Protein AF-A0A8B9Q0S6-F1 (afdb_monomer_lite)

InterPro domains:
  IPR051697 Patched domain-containing protein [PTHR10796] (5-120)

pLDDT: mean 70.86, std 15.64, range [33.72, 94.31]

Foldseek 3Di:
DVVVVVVVVVVVVVVVVVVVCVVVVPCVVVVVVVVVVVVVVVCVPPDPPPPPCPVPDPPDDPVVVVVVVCCVVPVDPPPPDPDPVVVVDPDPDDDDDDDDPPNDDCPDPVNVVVVVVCVVDPPPDPDPPDDDD

Organism: Apteryx owenii (NCBI:txid8824)

Sequence (133 aa):
MLRQVLHRGLGTSFSRLGHFVASHPVFFASAPVLISILLGASFSRYQVEESVEHLLAPAHSLAKIERSLVNSLFPVNRSKHRLYSDLQTPGRYGRVIITSFRKANMLDQHHTDLILKVTANPVDGPGGQNTAK

Structure (mmCIF, N/CA/C/O backbone):
data_AF-A0A8B9Q0S6-F1
#
_entry.id   AF-A0A8B9Q0S6-F1
#
loop_
_atom_site.group_PDB
_atom_site.id
_atom_site.type_symbol
_atom_site.label_atom_id
_atom_site.label_alt_id
_atom_site.label_comp_id
_atom_site.label_asym_id
_atom_site.label_entity_id
_atom_site.label_seq_id
_atom_site.pdbx_PDB_ins_code
_atom_site.Cartn_x
_atom_site.Cartn_y
_atom_site.Cartn_z
_atom_site.occupancy
_atom_site.B_iso_or_equiv
_atom_site.auth_seq_id
_atom_site.auth_comp_id
_atom_site.auth_asym_id
_atom_site.auth_atom_id
_atom_site.pdbx_PDB_model_num
ATOM 1 N N . MET A 1 1 ? 3.992 28.119 -39.309 1.00 63.06 1 MET A N 1
ATOM 2 C CA . MET A 1 1 ? 5.459 27.919 -39.331 1.00 63.06 1 MET A CA 1
ATOM 3 C C . MET A 1 1 ? 5.966 27.054 -38.164 1.00 63.06 1 MET A C 1
ATOM 5 O O . MET A 1 1 ? 6.606 26.049 -38.433 1.00 63.06 1 MET A O 1
ATOM 9 N N . LEU A 1 2 ? 5.620 27.328 -36.893 1.00 75.38 2 LEU A N 1
ATOM 10 C CA . LEU A 1 2 ? 6.107 26.559 -35.721 1.00 75.38 2 LEU A CA 1
ATOM 11 C C . LEU A 1 2 ? 5.769 25.050 -35.742 1.00 75.38 2 LEU A C 1
ATOM 13 O O . LEU A 1 2 ? 6.625 24.213 -35.472 1.00 75.38 2 LEU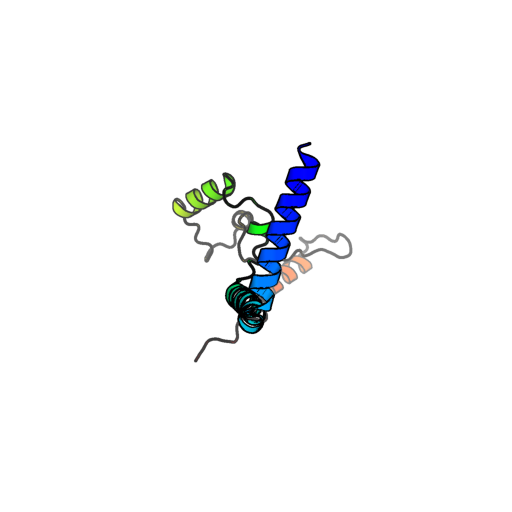 A O 1
ATOM 17 N N . ARG A 1 3 ? 4.538 24.684 -36.129 1.00 76.31 3 ARG A N 1
ATOM 18 C CA . ARG A 1 3 ? 4.093 23.277 -36.208 1.00 76.31 3 ARG A CA 1
ATOM 19 C C . ARG A 1 3 ? 4.911 22.430 -37.188 1.00 76.31 3 ARG A C 1
ATOM 21 O O . ARG A 1 3 ? 5.149 21.260 -36.915 1.00 76.31 3 ARG A O 1
ATOM 28 N N . GLN A 1 4 ? 5.342 23.008 -38.310 1.00 79.50 4 GLN A N 1
ATOM 29 C CA . GLN A 1 4 ? 6.148 22.299 -39.309 1.00 79.50 4 GLN A CA 1
ATOM 30 C C . GLN A 1 4 ? 7.566 22.046 -38.804 1.00 79.50 4 GLN A C 1
ATOM 32 O O . GLN A 1 4 ? 8.076 20.945 -38.984 1.00 79.50 4 GLN A O 1
ATOM 37 N N . VAL A 1 5 ? 8.176 23.023 -38.127 1.00 82.19 5 VAL A N 1
ATOM 38 C CA . VAL A 1 5 ? 9.505 22.860 -37.519 1.00 82.19 5 VAL A CA 1
ATOM 39 C C . VAL A 1 5 ? 9.454 21.814 -36.408 1.00 82.19 5 VAL A C 1
ATOM 41 O O . VAL A 1 5 ? 10.308 20.934 -36.366 1.00 82.19 5 VAL A O 1
ATOM 44 N N . LEU A 1 6 ? 8.406 21.837 -35.579 1.00 86.25 6 LEU A N 1
ATOM 45 C CA . LEU A 1 6 ? 8.202 20.846 -34.525 1.00 86.25 6 LEU A CA 1
ATOM 46 C C . LEU A 1 6 ? 8.008 19.432 -35.097 1.00 86.25 6 LEU A C 1
ATOM 48 O O . LEU A 1 6 ? 8.682 18.507 -34.660 1.00 86.25 6 LEU A O 1
ATOM 52 N N . HIS A 1 7 ? 7.161 19.260 -36.118 1.00 85.00 7 HIS A N 1
ATOM 53 C CA . HIS A 1 7 ? 6.972 17.957 -36.771 1.00 85.00 7 HIS A CA 1
ATOM 54 C C . HIS A 1 7 ? 8.254 17.430 -37.415 1.00 85.00 7 HIS A C 1
ATOM 56 O O . HIS A 1 7 ? 8.544 16.238 -37.333 1.00 85.00 7 HIS A O 1
ATOM 62 N N . ARG A 1 8 ? 9.031 18.306 -38.056 1.00 83.00 8 ARG A N 1
ATOM 63 C CA . ARG A 1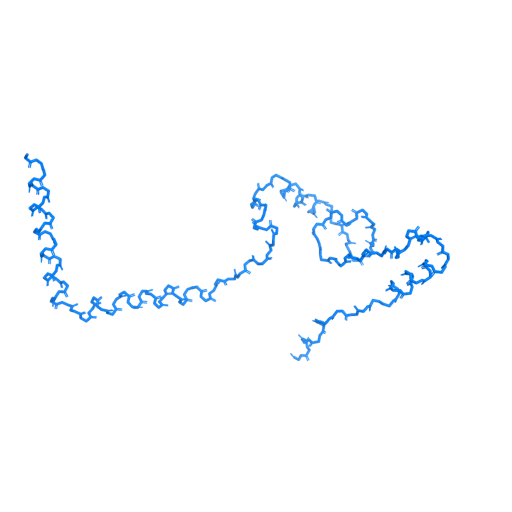 8 ? 10.272 17.914 -38.734 1.00 83.00 8 ARG A CA 1
ATOM 64 C C . ARG A 1 8 ? 11.393 17.623 -37.730 1.00 83.00 8 ARG A C 1
ATOM 66 O O . ARG A 1 8 ? 12.150 16.674 -37.922 1.00 83.00 8 ARG A O 1
ATOM 73 N N . GLY A 1 9 ? 11.443 18.365 -36.624 1.00 83.06 9 GLY A N 1
ATOM 74 C CA . GLY A 1 9 ? 12.332 18.117 -35.486 1.00 83.06 9 GLY A CA 1
ATOM 75 C C . GLY A 1 9 ? 12.011 16.816 -34.744 1.00 83.06 9 GLY A C 1
ATOM 76 O O . GLY A 1 9 ? 12.905 16.004 -34.518 1.00 83.06 9 GLY A O 1
ATOM 77 N N . LEU A 1 10 ? 10.736 16.561 -34.433 1.00 87.31 10 LEU A N 1
ATOM 78 C CA . LEU A 1 10 ? 10.280 15.300 -33.833 1.00 87.31 10 LEU A CA 1
ATOM 79 C C . LEU A 1 10 ? 10.524 14.118 -34.773 1.00 87.31 10 LEU A C 1
ATOM 81 O O . LEU A 1 10 ? 11.073 13.110 -34.346 1.00 87.31 10 LEU A O 1
ATOM 85 N N . GLY A 1 11 ? 10.193 14.250 -36.061 1.00 86.56 11 GLY A N 1
ATOM 86 C CA . GLY A 1 11 ? 10.405 13.186 -37.043 1.00 86.56 11 GLY A CA 1
ATOM 87 C C . GLY A 1 11 ? 11.880 12.810 -37.205 1.00 86.56 11 GLY A C 1
ATOM 88 O O . GLY A 1 11 ? 12.220 11.629 -37.205 1.00 86.56 11 GLY A O 1
ATOM 89 N N . THR A 1 12 ? 12.776 13.798 -37.274 1.00 85.56 12 THR A N 1
ATOM 90 C CA . THR A 1 12 ? 14.227 13.543 -37.350 1.00 85.56 12 THR A CA 1
ATOM 91 C C . THR A 1 12 ? 14.785 12.976 -36.047 1.00 85.56 12 THR A C 1
ATOM 93 O O . THR A 1 12 ? 15.620 12.072 -36.088 1.00 85.56 12 THR A O 1
ATOM 96 N N . SER A 1 13 ? 14.294 13.439 -34.896 1.00 83.06 13 SER A N 1
ATOM 97 C CA . SER A 1 13 ? 14.721 12.938 -33.585 1.00 83.06 13 SER A CA 1
ATOM 98 C C . SER A 1 13 ? 14.271 11.496 -33.357 1.00 83.06 13 SER A C 1
ATOM 100 O O . SER A 1 13 ? 15.091 10.657 -32.994 1.00 83.06 13 SER A O 1
ATOM 102 N N . PHE A 1 14 ? 13.010 11.171 -33.656 1.00 87.38 14 PHE A N 1
ATOM 103 C CA . PHE A 1 14 ? 12.501 9.801 -33.565 1.00 87.38 14 PHE A CA 1
ATOM 104 C C . PHE A 1 14 ? 13.153 8.865 -34.581 1.00 87.38 14 PHE A C 1
ATOM 106 O O . PHE A 1 14 ? 13.417 7.717 -34.244 1.00 87.38 14 PHE A O 1
ATOM 113 N N . SER A 1 15 ? 13.486 9.344 -35.784 1.00 86.31 15 SER A N 1
ATOM 114 C CA . SER A 1 15 ? 14.211 8.527 -36.769 1.00 86.31 15 SER A CA 1
ATOM 115 C C . SER A 1 15 ? 15.628 8.190 -36.294 1.00 86.31 15 SER A C 1
ATOM 117 O O . SER A 1 15 ? 16.064 7.047 -36.414 1.00 86.31 15 SER A O 1
ATOM 119 N N . ARG A 1 16 ? 16.340 9.156 -35.695 1.00 85.81 16 ARG A N 1
ATOM 120 C CA . ARG A 1 16 ? 17.666 8.919 -35.097 1.00 85.81 16 ARG A CA 1
ATOM 121 C C . ARG A 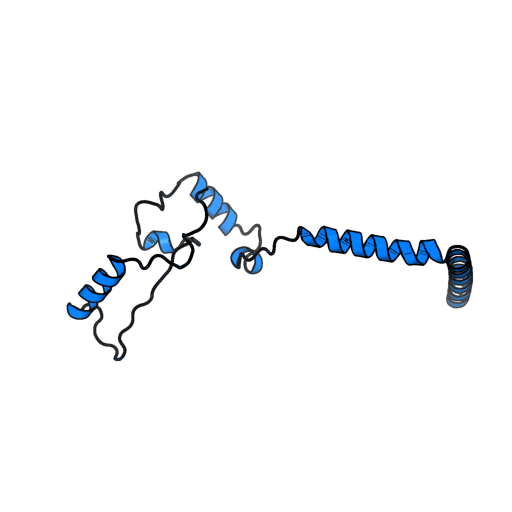1 16 ? 17.588 7.994 -33.885 1.00 85.81 16 ARG A C 1
ATOM 123 O O . ARG A 1 16 ? 18.409 7.091 -33.767 1.00 85.81 16 ARG A O 1
ATOM 130 N N . LEU A 1 17 ? 16.591 8.188 -33.023 1.00 85.38 17 LEU A N 1
ATOM 131 C CA . LEU A 1 17 ? 16.366 7.341 -31.854 1.00 85.38 17 LEU A CA 1
ATOM 132 C C . LEU A 1 17 ? 16.012 5.907 -32.270 1.00 85.38 17 LEU A C 1
ATOM 134 O O . LEU A 1 17 ? 16.593 4.964 -31.750 1.00 85.38 17 LEU A O 1
ATOM 138 N N . GLY A 1 18 ? 15.148 5.737 -33.272 1.00 85.19 18 GLY A N 1
ATOM 139 C CA . GLY A 1 18 ? 14.824 4.432 -33.848 1.00 85.19 18 GLY A CA 1
ATOM 140 C C . GLY A 1 18 ? 16.038 3.737 -34.466 1.00 85.19 18 GLY A C 1
ATOM 141 O O . GLY A 1 18 ? 16.235 2.549 -34.237 1.00 85.19 18 GLY A O 1
ATOM 142 N N . HIS A 1 19 ? 16.902 4.469 -35.178 1.00 86.81 19 HIS A N 1
ATOM 143 C CA . HIS A 1 19 ? 18.146 3.912 -35.722 1.00 86.81 19 HIS A CA 1
ATOM 144 C C . HIS A 1 19 ? 19.137 3.493 -34.619 1.00 86.81 19 HIS A C 1
ATOM 146 O O . HIS A 1 19 ? 19.791 2.452 -34.710 1.00 86.81 19 HIS A O 1
ATOM 152 N N . PHE A 1 20 ? 19.209 4.260 -33.531 1.00 84.81 20 PHE A N 1
ATOM 153 C CA . PHE A 1 20 ? 20.023 3.915 -32.368 1.00 84.81 20 PHE A CA 1
ATOM 154 C C . PHE A 1 20 ? 19.495 2.667 -31.637 1.00 84.81 20 PHE A C 1
ATOM 156 O O . PHE A 1 20 ? 20.264 1.771 -31.300 1.00 84.81 20 PHE A O 1
ATOM 163 N N . VAL A 1 21 ? 18.175 2.550 -31.476 1.00 85.06 21 VAL A N 1
ATOM 164 C CA . VAL A 1 21 ? 17.531 1.356 -30.902 1.00 85.06 21 VAL A CA 1
ATOM 165 C C . VAL A 1 21 ? 17.734 0.131 -31.803 1.00 85.06 21 VAL A C 1
ATOM 167 O O . VAL A 1 21 ? 18.070 -0.944 -31.312 1.00 85.06 21 VAL A O 1
ATOM 170 N N . ALA A 1 22 ? 17.597 0.293 -33.122 1.00 84.50 22 ALA A N 1
ATOM 171 C CA . ALA A 1 22 ? 17.774 -0.787 -34.092 1.00 84.50 22 ALA A CA 1
ATOM 172 C C . ALA A 1 22 ? 19.228 -1.277 -34.208 1.00 84.50 22 ALA A C 1
ATOM 174 O O . ALA A 1 22 ? 19.445 -2.444 -34.522 1.00 84.50 22 ALA A O 1
ATOM 175 N N . SER A 1 23 ? 20.218 -0.418 -33.943 1.00 86.38 23 SER A N 1
ATOM 176 C CA . SER A 1 23 ? 21.637 -0.810 -33.915 1.00 86.38 23 SER A CA 1
ATOM 177 C C . SER A 1 23 ? 22.037 -1.550 -32.633 1.00 86.38 23 SER A C 1
ATOM 179 O O . SER A 1 23 ? 23.001 -2.310 -32.654 1.00 86.38 23 SER A O 1
ATOM 181 N N . HIS A 1 24 ? 21.278 -1.396 -31.540 1.00 87.06 24 HIS A N 1
ATOM 182 C CA . HIS A 1 24 ? 21.531 -2.069 -30.258 1.00 87.06 24 HIS A CA 1
ATOM 183 C C . HIS A 1 24 ? 20.284 -2.809 -29.723 1.00 87.06 24 HIS A C 1
ATOM 185 O O . HIS A 1 24 ? 19.843 -2.554 -28.596 1.00 87.06 24 HIS A O 1
ATOM 191 N N . PRO A 1 25 ? 19.717 -3.766 -30.486 1.00 82.44 25 PRO A N 1
ATOM 192 C CA . PRO A 1 25 ? 18.423 -4.372 -30.166 1.00 82.44 25 PRO A CA 1
ATOM 193 C C . PRO A 1 25 ? 18.448 -5.171 -28.853 1.00 82.44 25 PRO A C 1
ATOM 195 O O . PRO A 1 25 ? 17.490 -5.144 -28.086 1.00 82.44 25 PRO A O 1
ATOM 198 N N . VAL A 1 26 ? 19.565 -5.840 -28.546 1.00 84.50 26 VAL A N 1
ATOM 199 C CA . VAL A 1 26 ? 19.705 -6.690 -27.348 1.00 84.50 26 VAL A CA 1
ATOM 200 C C . VAL A 1 26 ? 19.813 -5.865 -26.060 1.00 84.50 26 VAL A C 1
ATOM 202 O O . VAL A 1 26 ? 19.219 -6.223 -25.042 1.00 84.50 26 VAL A O 1
ATOM 205 N N . PHE A 1 27 ? 20.521 -4.733 -26.088 1.00 85.31 27 PHE A N 1
ATOM 206 C CA . PHE A 1 27 ? 20.616 -3.835 -24.931 1.00 85.31 27 PHE A CA 1
ATOM 207 C C . PHE A 1 27 ? 19.271 -3.179 -24.629 1.00 85.31 27 PHE A C 1
ATOM 209 O O . PHE A 1 27 ? 18.867 -3.114 -23.472 1.00 85.31 27 PHE A O 1
ATOM 216 N N . PHE A 1 28 ? 18.548 -2.746 -25.662 1.00 87.25 28 PHE A N 1
ATOM 217 C CA . PHE A 1 28 ? 17.259 -2.086 -25.480 1.00 87.25 28 PHE A CA 1
ATOM 218 C C . PHE A 1 28 ? 16.131 -3.058 -25.105 1.00 87.25 28 PHE A C 1
ATOM 220 O O . PHE A 1 28 ? 15.163 -2.647 -24.475 1.00 87.25 28 PHE A O 1
ATOM 227 N N . ALA A 1 29 ? 16.263 -4.347 -25.434 1.00 87.56 29 ALA A N 1
ATOM 228 C CA . ALA A 1 29 ? 15.361 -5.390 -24.950 1.00 87.56 29 ALA A CA 1
ATOM 229 C C . ALA A 1 29 ? 15.666 -5.796 -23.497 1.00 87.56 29 ALA A C 1
ATOM 231 O O . ALA A 1 29 ? 14.751 -5.962 -22.694 1.00 87.56 29 ALA A O 1
ATOM 232 N N . SER A 1 30 ? 16.946 -5.933 -23.136 1.00 89.75 30 SER A N 1
ATOM 233 C CA . SER A 1 30 ? 17.347 -6.409 -21.804 1.00 89.75 30 SER A CA 1
ATOM 234 C C . SER A 1 30 ? 17.292 -5.325 -20.723 1.00 89.75 30 SER A C 1
ATOM 236 O O . SER A 1 30 ? 16.867 -5.612 -19.608 1.00 89.75 30 SER A O 1
ATOM 238 N N . ALA A 1 31 ? 17.646 -4.074 -21.031 1.00 91.62 31 ALA A N 1
ATOM 239 C CA . ALA A 1 31 ? 17.641 -2.970 -20.070 1.00 91.62 31 ALA A CA 1
ATOM 240 C C . ALA A 1 31 ? 16.279 -2.726 -19.380 1.00 91.62 31 ALA A C 1
ATOM 242 O O . ALA A 1 31 ? 16.249 -2.724 -18.148 1.00 91.62 31 ALA A O 1
ATOM 243 N N . PRO A 1 32 ? 15.140 -2.565 -20.088 1.00 91.94 32 PRO A N 1
ATOM 244 C CA . PRO A 1 32 ? 13.846 -2.369 -19.432 1.00 91.94 32 PRO A CA 1
ATOM 245 C C . PRO A 1 32 ? 13.403 -3.602 -18.638 1.00 91.94 32 PRO A C 1
ATOM 247 O O . PRO A 1 32 ? 12.762 -3.453 -17.599 1.00 91.94 32 PRO A O 1
ATOM 250 N N . VAL A 1 33 ? 13.774 -4.810 -19.075 1.00 94.12 33 VAL A N 1
ATOM 251 C CA . VAL A 1 33 ? 13.487 -6.056 -18.348 1.00 94.12 33 VAL A CA 1
ATOM 252 C C . VAL A 1 33 ? 14.270 -6.103 -17.037 1.00 94.12 33 VAL A C 1
ATOM 254 O O . VAL A 1 33 ? 13.683 -6.353 -15.988 1.00 94.12 33 VAL A O 1
ATOM 257 N N . LEU A 1 34 ? 15.567 -5.790 -17.066 1.00 94.19 34 LEU A N 1
ATOM 258 C CA . LEU A 1 34 ? 16.405 -5.729 -15.866 1.00 94.19 34 LEU A CA 1
ATOM 259 C C . LEU A 1 34 ? 15.924 -4.651 -14.894 1.00 94.19 34 LEU A C 1
ATOM 261 O O . LEU A 1 34 ? 15.835 -4.916 -13.698 1.00 94.19 34 LEU A O 1
ATOM 265 N N . ILE A 1 35 ? 15.554 -3.470 -15.396 1.00 94.31 35 ILE A N 1
ATOM 266 C CA . ILE A 1 35 ? 14.962 -2.401 -14.581 1.00 94.31 35 ILE A CA 1
ATOM 267 C C . ILE A 1 35 ? 13.644 -2.881 -13.961 1.00 94.31 35 ILE A C 1
ATOM 269 O O . ILE A 1 35 ? 13.440 -2.710 -12.765 1.00 94.31 35 ILE A O 1
ATOM 273 N N . SER A 1 36 ? 12.775 -3.538 -14.731 1.00 93.56 36 SER A N 1
ATOM 274 C CA . SER A 1 36 ? 11.495 -4.055 -14.225 1.00 93.56 36 SER A CA 1
ATOM 275 C C . SER A 1 36 ? 11.689 -5.110 -13.138 1.00 93.56 36 SER A C 1
ATOM 277 O O . SER A 1 36 ? 11.008 -5.068 -12.117 1.00 93.56 36 SER A O 1
ATOM 279 N N . ILE A 1 37 ? 12.643 -6.026 -13.320 1.00 92.44 37 ILE A N 1
ATOM 280 C CA . ILE A 1 37 ? 12.982 -7.041 -12.317 1.00 92.44 37 ILE A CA 1
ATOM 281 C C . ILE A 1 37 ? 13.589 -6.385 -11.076 1.00 92.44 37 ILE A C 1
ATOM 283 O O . ILE A 1 37 ? 13.222 -6.751 -9.966 1.00 92.44 37 ILE A O 1
ATOM 287 N N . LEU A 1 38 ? 14.472 -5.398 -11.238 1.00 91.38 38 LEU A N 1
ATOM 288 C CA . LEU A 1 38 ? 15.074 -4.670 -10.122 1.00 91.38 38 LEU A CA 1
ATOM 289 C C . LEU A 1 38 ? 14.014 -3.917 -9.305 1.00 91.38 38 LEU A C 1
ATOM 291 O O . LEU A 1 38 ? 14.011 -3.996 -8.077 1.00 91.38 38 LEU A O 1
ATOM 295 N N . LEU A 1 39 ? 13.086 -3.231 -9.977 1.00 87.38 39 LEU A N 1
ATOM 296 C CA . LEU A 1 39 ? 11.965 -2.542 -9.335 1.00 87.38 39 LEU A CA 1
ATOM 297 C C . LEU A 1 39 ? 10.998 -3.540 -8.677 1.00 87.38 39 LEU A C 1
ATOM 299 O O . LEU A 1 39 ? 10.596 -3.334 -7.534 1.00 87.38 39 LEU A O 1
ATOM 303 N N . GLY A 1 40 ? 10.674 -4.645 -9.352 1.00 86.31 40 GLY A N 1
ATOM 304 C CA . GLY A 1 40 ? 9.837 -5.713 -8.801 1.00 86.31 40 GLY A CA 1
ATOM 305 C C . GLY A 1 40 ? 10.464 -6.376 -7.571 1.00 86.31 40 GLY A C 1
ATOM 306 O O . GLY A 1 40 ? 9.790 -6.585 -6.566 1.00 86.31 40 GLY A O 1
ATOM 307 N N . ALA A 1 41 ? 11.773 -6.628 -7.602 1.00 83.88 41 ALA A N 1
ATOM 308 C CA . ALA A 1 41 ? 12.527 -7.153 -6.468 1.00 83.88 41 ALA A CA 1
ATOM 309 C C . ALA A 1 41 ? 12.615 -6.140 -5.316 1.00 83.88 41 ALA A C 1
ATOM 311 O O . ALA A 1 41 ? 12.533 -6.527 -4.152 1.00 83.88 41 ALA A O 1
ATOM 312 N N . SER A 1 42 ? 12.717 -4.841 -5.615 1.00 81.00 42 SER A N 1
ATOM 313 C CA . SER A 1 42 ? 12.646 -3.778 -4.603 1.00 81.00 42 SER A CA 1
ATOM 314 C C . SER A 1 42 ? 11.293 -3.782 -3.878 1.00 81.00 42 SER A C 1
ATOM 316 O O . SER A 1 42 ? 11.239 -3.630 -2.655 1.00 81.00 42 SER A O 1
ATOM 318 N N . PHE A 1 43 ? 10.212 -4.097 -4.597 1.00 70.19 43 PHE A N 1
ATOM 319 C CA . PHE A 1 43 ? 8.876 -4.258 -4.023 1.00 70.19 43 PHE A CA 1
ATOM 320 C C . PHE A 1 43 ? 8.750 -5.465 -3.074 1.00 70.19 43 PHE A C 1
ATOM 322 O O . PHE A 1 43 ? 7.843 -5.503 -2.250 1.00 70.19 43 PHE A O 1
ATOM 329 N N . SER A 1 44 ? 9.694 -6.416 -3.083 1.00 63.91 44 SER A N 1
ATOM 330 C CA . SER A 1 44 ? 9.722 -7.520 -2.107 1.00 63.91 44 SER A CA 1
ATOM 331 C C . SER A 1 44 ? 9.960 -7.051 -0.665 1.00 63.91 44 SER A C 1
ATOM 333 O O . SER A 1 44 ? 9.718 -7.815 0.268 1.00 63.91 44 SER A O 1
ATOM 335 N N . ARG A 1 45 ? 10.458 -5.823 -0.461 1.00 62.31 45 ARG A N 1
ATOM 336 C CA . ARG A 1 45 ? 10.614 -5.204 0.868 1.00 62.31 45 ARG A CA 1
ATOM 337 C C . ARG A 1 45 ? 9.444 -4.298 1.241 1.00 62.31 45 ARG A C 1
ATOM 339 O O . ARG A 1 45 ? 9.511 -3.628 2.270 1.00 62.31 45 ARG A O 1
ATOM 346 N N . TYR A 1 46 ? 8.384 -4.285 0.435 1.00 53.06 46 TYR A N 1
ATOM 347 C CA . TYR A 1 46 ? 7.158 -3.576 0.754 1.00 53.06 46 TYR A CA 1
ATOM 348 C C . TYR A 1 46 ? 6.467 -4.279 1.928 1.00 53.06 46 TYR A C 1
ATOM 350 O O . TYR A 1 46 ? 5.781 -5.285 1.759 1.00 53.06 46 TYR A O 1
ATOM 358 N N . GLN A 1 47 ? 6.702 -3.780 3.143 1.00 55.22 47 GLN A N 1
ATOM 359 C CA . GLN A 1 47 ? 5.881 -4.148 4.287 1.00 55.22 47 GLN A CA 1
ATOM 360 C C . GLN A 1 47 ? 4.511 -3.513 4.083 1.00 55.22 47 GLN A C 1
ATOM 362 O O . GLN A 1 47 ? 4.387 -2.291 4.021 1.00 55.22 47 GLN A O 1
ATOM 367 N N . VAL A 1 48 ? 3.495 -4.357 3.925 1.00 52.50 48 VAL A N 1
ATOM 368 C CA . VAL A 1 48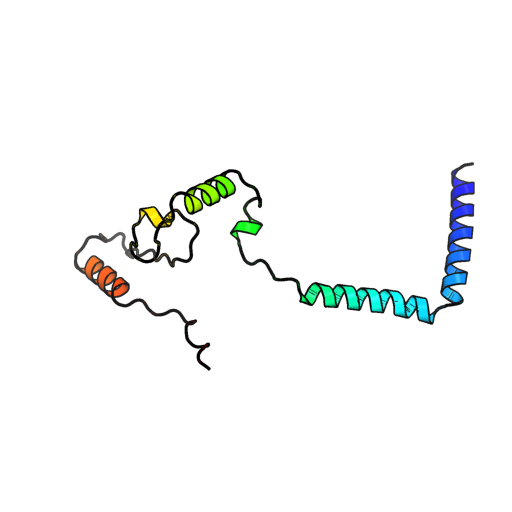 ? 2.104 -3.918 3.906 1.00 52.50 48 VAL A CA 1
ATOM 369 C C . VAL A 1 48 ? 1.800 -3.370 5.299 1.00 52.50 48 VAL A C 1
ATOM 371 O O . VAL A 1 48 ? 1.729 -4.116 6.271 1.00 52.50 48 VAL A O 1
ATOM 374 N N . GLU A 1 49 ? 1.688 -2.049 5.404 1.00 49.84 49 GLU A N 1
ATOM 375 C CA . GLU A 1 49 ? 1.309 -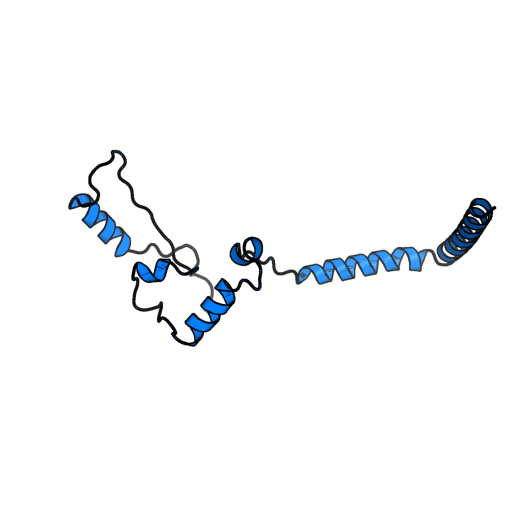1.365 6.637 1.00 49.84 49 GLU A CA 1
ATOM 376 C C . GLU A 1 49 ? -0.188 -1.622 6.887 1.00 49.84 49 GLU A C 1
ATOM 378 O O . GLU A 1 49 ? -1.054 -0.869 6.446 1.00 49.84 49 GLU A O 1
ATOM 383 N N . GLU A 1 50 ? -0.506 -2.728 7.566 1.00 53.22 50 GLU A N 1
ATOM 384 C CA . GLU A 1 50 ? -1.881 -3.129 7.914 1.00 53.22 50 GLU A CA 1
ATOM 385 C C . GLU A 1 50 ? -2.493 -2.285 9.049 1.00 53.22 50 GLU A C 1
ATOM 387 O O . GLU A 1 50 ? -3.618 -2.537 9.493 1.00 53.22 50 GLU A O 1
ATOM 392 N N . SER A 1 51 ? -1.782 -1.266 9.548 1.00 51.81 51 SER A N 1
ATOM 393 C CA . SER A 1 51 ? -2.335 -0.382 10.568 1.00 51.81 51 SER A CA 1
ATOM 394 C C . SER A 1 51 ? -3.381 0.552 9.942 1.00 51.81 51 SER A C 1
ATOM 396 O O . SER A 1 51 ? -3.090 1.595 9.358 1.00 51.81 51 SER A O 1
ATOM 398 N N . VAL A 1 52 ? -4.655 0.182 10.101 1.00 51.88 52 VAL A N 1
ATOM 399 C CA . VAL A 1 52 ? -5.832 1.008 9.754 1.00 51.88 52 VAL A CA 1
ATOM 400 C C . VAL A 1 52 ? -5.736 2.444 10.289 1.00 51.88 52 VAL A C 1
ATOM 402 O O . VAL A 1 52 ? -6.264 3.374 9.687 1.00 51.88 52 VAL A O 1
ATOM 405 N N . GLU A 1 53 ? -5.007 2.644 11.388 1.00 50.25 53 GLU A N 1
ATOM 406 C CA . GLU A 1 53 ? -4.711 3.949 11.982 1.00 50.25 53 GLU A CA 1
ATOM 407 C C . GLU A 1 53 ? -3.836 4.841 11.084 1.00 50.25 53 GLU A C 1
ATOM 409 O O . GLU A 1 53 ? -4.008 6.057 11.098 1.00 50.25 53 GLU A O 1
ATOM 414 N N . HIS A 1 54 ? -2.918 4.272 10.296 1.00 52.09 54 HIS A N 1
ATOM 415 C CA . HIS A 1 54 ? -2.077 5.021 9.356 1.00 52.09 54 HIS A CA 1
ATOM 416 C C . HIS A 1 54 ? -2.798 5.317 8.034 1.00 52.09 54 HIS A C 1
ATOM 418 O O . HIS A 1 54 ? -2.561 6.352 7.417 1.00 52.09 54 HIS A O 1
ATOM 424 N N . LEU A 1 55 ? -3.708 4.430 7.625 1.00 56.44 55 LEU A N 1
ATOM 425 C CA . LEU A 1 55 ? -4.503 4.579 6.403 1.00 56.44 55 LEU A CA 1
ATOM 426 C C . LEU A 1 55 ? -5.642 5.601 6.555 1.00 56.44 55 LEU A C 1
ATOM 428 O O . LEU A 1 55 ? -6.039 6.220 5.571 1.00 56.44 55 LEU A O 1
ATOM 432 N N . LEU A 1 56 ? -6.169 5.782 7.772 1.00 55.44 56 LEU A N 1
ATOM 433 C CA . LEU A 1 56 ? -7.328 6.645 8.036 1.00 55.44 56 LEU A CA 1
ATOM 434 C C . LEU A 1 56 ? -6.992 7.949 8.769 1.00 55.44 56 LEU A C 1
ATOM 436 O O . LEU A 1 56 ? -7.797 8.880 8.726 1.00 55.44 56 LEU A O 1
ATOM 440 N N . ALA A 1 57 ? -5.832 8.052 9.426 1.00 54.75 57 ALA A N 1
ATOM 441 C CA . ALA A 1 57 ? -5.423 9.273 10.115 1.00 54.75 57 ALA A CA 1
ATOM 442 C C . ALA A 1 57 ? -4.097 9.825 9.555 1.00 54.75 57 ALA A C 1
ATOM 444 O O . ALA A 1 57 ? -3.122 9.079 9.432 1.00 54.75 57 ALA A O 1
ATOM 445 N N . PRO A 1 58 ? -4.005 11.142 9.277 1.00 56.19 58 PRO A N 1
ATOM 446 C CA . PRO A 1 58 ? -2.767 11.772 8.831 1.00 56.19 58 PRO A CA 1
ATOM 447 C C . PRO A 1 58 ? -1.601 11.493 9.786 1.00 56.19 58 PRO A C 1
ATOM 449 O O . PRO A 1 58 ? -1.729 11.643 11.005 1.00 56.19 58 PRO A O 1
ATOM 452 N N . ALA A 1 59 ? -0.437 11.142 9.228 1.00 59.91 59 ALA A N 1
ATOM 453 C CA . ALA A 1 59 ? 0.740 10.703 9.982 1.00 59.91 59 ALA A CA 1
ATOM 454 C C . ALA A 1 59 ? 1.195 11.683 11.085 1.00 59.91 59 ALA A C 1
ATOM 456 O O . ALA A 1 59 ? 1.768 11.243 12.078 1.00 59.91 59 ALA A O 1
ATOM 457 N N . HIS A 1 60 ? 0.912 12.980 10.922 1.00 58.41 60 HIS A N 1
ATOM 458 C CA . HIS A 1 60 ? 1.340 14.072 11.805 1.00 58.41 60 HIS A CA 1
ATOM 459 C C . HIS A 1 60 ? 0.147 14.863 12.367 1.00 58.41 60 HIS A C 1
ATOM 461 O O . HIS A 1 60 ? 0.192 16.086 12.472 1.00 58.41 60 HIS A O 1
ATOM 467 N N . SER A 1 61 ? -0.956 14.187 12.697 1.00 62.16 61 SER A N 1
ATOM 468 C CA . SER A 1 61 ? -2.056 14.849 13.403 1.00 62.16 61 SER A CA 1
ATOM 469 C C . SER A 1 61 ? -1.593 15.347 14.778 1.00 62.16 61 SER A C 1
ATOM 471 O O . SER A 1 61 ? -0.914 14.618 15.506 1.00 62.16 61 SER A O 1
ATOM 473 N N . LEU A 1 62 ? -1.999 16.563 15.154 1.00 66.31 62 LEU A N 1
ATOM 474 C CA . LEU A 1 62 ? -1.731 17.169 16.464 1.00 66.31 62 LEU A CA 1
ATOM 475 C C . LEU A 1 62 ? -2.122 16.221 17.610 1.00 66.31 62 LEU A C 1
ATOM 477 O O . LEU A 1 62 ? -1.335 15.998 18.524 1.00 66.31 62 LEU A O 1
ATOM 481 N N . ALA A 1 63 ? -3.259 15.533 17.473 1.00 64.44 63 ALA A N 1
ATOM 482 C CA . ALA A 1 63 ? -3.724 14.534 18.433 1.00 64.44 63 ALA A CA 1
ATOM 483 C C . ALA A 1 63 ? -2.750 13.348 18.604 1.00 64.44 63 ALA A C 1
ATOM 485 O O . ALA A 1 63 ? -2.676 12.747 19.675 1.00 64.44 63 ALA A O 1
ATOM 486 N N . LYS A 1 64 ? -1.980 12.994 17.565 1.00 65.19 64 LYS A N 1
ATOM 487 C CA . LYS A 1 64 ? -0.964 11.929 17.622 1.00 65.19 64 LYS A CA 1
ATOM 488 C C . LYS A 1 64 ? 0.304 12.407 18.334 1.00 65.19 64 LYS A C 1
ATOM 490 O O . LYS A 1 64 ? 0.889 11.637 19.095 1.00 65.19 64 LYS A O 1
ATOM 495 N N . ILE A 1 65 ? 0.688 13.670 18.133 1.00 70.62 65 ILE A N 1
ATOM 496 C CA . ILE A 1 65 ? 1.828 14.309 18.812 1.00 70.62 65 ILE A CA 1
ATOM 497 C C . ILE A 1 65 ? 1.520 14.488 20.299 1.00 70.62 65 ILE A C 1
ATOM 499 O O . ILE A 1 65 ? 2.308 14.058 21.137 1.00 70.62 65 ILE A O 1
ATOM 503 N N . GLU A 1 66 ? 0.349 15.029 20.633 1.00 71.56 66 GLU A N 1
ATOM 504 C CA . GLU A 1 66 ? -0.113 15.164 22.017 1.00 71.56 66 GLU A CA 1
ATOM 505 C C . GLU A 1 66 ? -0.186 13.804 22.708 1.00 71.56 66 GLU A C 1
ATOM 507 O O . GLU A 1 66 ? 0.338 13.639 23.806 1.00 71.56 66 GLU A O 1
ATOM 512 N N . ARG A 1 67 ? -0.736 12.783 22.040 1.00 70.44 67 ARG A N 1
ATOM 513 C CA . ARG A 1 67 ? -0.764 11.417 22.577 1.00 70.44 67 ARG A CA 1
ATOM 514 C C . ARG A 1 67 ? 0.634 10.839 22.797 1.00 70.44 67 ARG A C 1
ATOM 516 O O . ARG A 1 67 ? 0.849 10.149 23.792 1.00 70.44 67 ARG A O 1
ATOM 523 N N . SER A 1 68 ? 1.573 11.084 21.883 1.00 71.88 68 SER A N 1
ATOM 524 C CA . SER A 1 68 ? 2.968 10.652 22.032 1.00 71.88 68 SER A CA 1
ATOM 525 C C . SER A 1 68 ? 3.636 11.344 23.218 1.00 71.88 68 SER A C 1
ATOM 527 O O . SER A 1 68 ? 4.320 10.692 24.005 1.00 71.88 68 SER A O 1
ATOM 529 N N . LEU A 1 69 ? 3.401 12.646 23.375 1.00 72.50 69 LEU A N 1
ATOM 530 C CA . LEU A 1 69 ? 3.942 13.437 24.472 1.00 72.50 69 LEU A CA 1
ATOM 531 C C . LEU A 1 69 ? 3.351 12.988 25.816 1.00 72.50 69 LEU A C 1
ATOM 533 O O . LEU A 1 69 ? 4.096 12.715 26.751 1.00 72.50 69 LEU A O 1
ATOM 537 N N . VAL A 1 70 ? 2.032 12.807 25.895 1.00 74.31 70 VAL A N 1
ATOM 538 C CA . VAL A 1 70 ? 1.345 12.317 27.100 1.00 74.31 70 VAL A CA 1
ATOM 539 C C . VAL A 1 70 ? 1.802 10.906 27.467 1.00 74.31 70 VAL A C 1
ATOM 541 O O . VAL A 1 70 ? 2.106 10.667 28.630 1.00 74.31 70 VAL A O 1
ATOM 544 N N . ASN A 1 71 ? 1.933 9.985 26.503 1.00 69.81 71 ASN A N 1
ATOM 545 C CA . ASN A 1 71 ? 2.469 8.643 26.773 1.00 69.81 71 ASN A CA 1
ATOM 546 C C . ASN A 1 71 ? 3.922 8.684 27.282 1.00 69.81 71 ASN A C 1
ATOM 548 O O . ASN A 1 71 ? 4.304 7.823 28.072 1.00 69.81 71 ASN A O 1
ATOM 552 N N . SER A 1 72 ? 4.729 9.649 26.826 1.00 74.38 72 SER A N 1
ATOM 553 C CA . SER A 1 72 ? 6.119 9.809 27.268 1.00 74.38 72 SER A CA 1
ATOM 554 C C . SER A 1 72 ? 6.226 10.433 28.659 1.00 74.38 72 SER A C 1
ATOM 556 O O . SER A 1 72 ? 7.094 10.034 29.430 1.00 74.38 72 SER A O 1
ATOM 558 N N . LEU A 1 73 ? 5.391 11.426 28.973 1.00 75.88 73 LEU A N 1
ATOM 559 C CA . LEU A 1 73 ? 5.420 12.124 30.262 1.00 75.88 73 LEU A CA 1
ATOM 560 C C . LEU A 1 73 ? 4.688 11.340 31.360 1.00 75.88 73 LEU A C 1
ATOM 562 O O . LEU A 1 73 ? 5.069 11.415 32.525 1.00 75.88 73 LEU A O 1
ATOM 566 N N . PHE A 1 74 ? 3.667 10.567 30.992 1.00 75.50 74 PHE A N 1
ATOM 567 C CA . PHE A 1 74 ? 2.839 9.783 31.905 1.00 75.50 74 PHE A CA 1
ATOM 568 C C . PHE A 1 74 ? 2.701 8.342 31.392 1.00 75.50 74 PHE A C 1
ATOM 570 O O . PHE A 1 74 ? 1.672 7.979 30.812 1.00 75.50 74 PHE A O 1
ATOM 577 N N . PRO A 1 75 ? 3.726 7.490 31.583 1.00 65.12 75 PRO A N 1
ATOM 578 C CA . PRO A 1 75 ? 3.672 6.104 31.140 1.00 65.12 75 PRO A CA 1
ATOM 579 C C . PRO A 1 75 ? 2.607 5.326 31.929 1.00 65.12 75 PRO A C 1
ATOM 581 O O . PRO A 1 75 ? 2.813 4.922 33.074 1.00 65.12 75 PRO A O 1
ATOM 584 N N . VAL A 1 76 ? 1.448 5.097 31.308 1.00 64.06 76 VAL A N 1
ATOM 585 C CA . VAL A 1 76 ? 0.368 4.286 31.886 1.00 64.06 76 VAL A CA 1
ATOM 586 C C . VAL A 1 76 ? 0.785 2.818 31.860 1.00 64.06 76 VAL A C 1
ATOM 588 O O . VAL A 1 76 ? 1.026 2.242 30.797 1.00 64.06 76 VAL A O 1
ATOM 591 N N . ASN A 1 77 ? 0.867 2.185 33.031 1.00 57.66 77 ASN A N 1
ATOM 592 C CA . ASN A 1 77 ? 1.220 0.774 33.139 1.00 57.66 77 ASN A CA 1
ATOM 593 C C . ASN A 1 77 ? 0.018 -0.112 32.763 1.00 57.66 77 ASN A C 1
ATOM 595 O O . ASN A 1 77 ? -0.723 -0.594 33.621 1.00 57.66 77 ASN A O 1
ATOM 599 N N . ARG A 1 78 ? -0.152 -0.336 31.454 1.00 57.56 78 ARG A N 1
ATOM 600 C CA . ARG A 1 78 ? -1.265 -1.092 30.839 1.00 57.56 78 ARG A CA 1
ATOM 601 C C . ARG A 1 78 ? -1.326 -2.573 31.241 1.00 57.56 78 ARG A C 1
ATOM 603 O O . ARG A 1 78 ? -2.267 -3.264 30.871 1.00 57.56 78 ARG A O 1
ATOM 610 N N . SER A 1 79 ? -0.322 -3.077 31.964 1.00 56.22 79 SER A N 1
ATOM 611 C CA . SER A 1 79 ? -0.224 -4.489 32.354 1.00 56.22 79 SER A CA 1
ATOM 612 C C . SER A 1 79 ? -1.033 -4.853 33.604 1.00 56.22 79 SER A C 1
ATOM 614 O O . SER A 1 79 ? -1.373 -6.021 33.772 1.00 56.22 79 SER A O 1
ATOM 616 N N . LYS A 1 80 ? -1.349 -3.887 34.484 1.00 52.41 80 LYS A N 1
ATOM 617 C CA . LYS A 1 80 ? -1.912 -4.185 35.818 1.00 52.41 80 LYS A CA 1
ATOM 618 C C . LYS A 1 80 ? -3.351 -3.730 36.043 1.00 52.41 80 LYS A C 1
ATOM 620 O O . LYS A 1 80 ? -4.016 -4.300 36.899 1.00 52.41 80 LYS A O 1
ATOM 625 N N . HIS A 1 81 ? -3.850 -2.746 35.297 1.00 48.38 81 HIS A N 1
ATOM 626 C CA . HIS A 1 81 ? -5.180 -2.186 35.537 1.00 48.38 81 HIS A CA 1
ATOM 627 C C . HIS A 1 81 ? -5.995 -2.181 34.247 1.00 48.38 81 HIS A C 1
ATOM 629 O O . HIS A 1 81 ? -5.748 -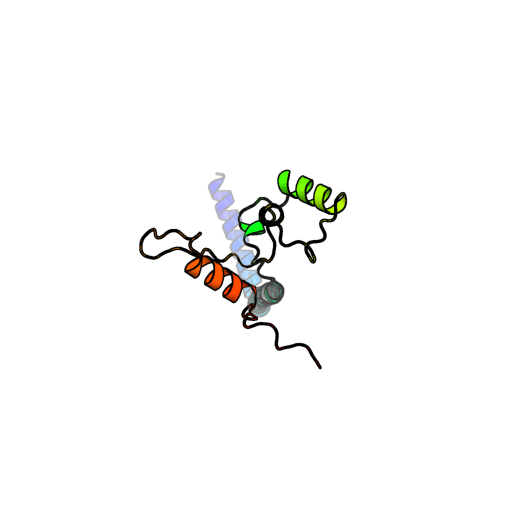1.415 33.327 1.00 48.38 81 HIS A O 1
ATOM 635 N N . ARG A 1 82 ? -6.979 -3.079 34.180 1.00 53.84 82 ARG A N 1
ATOM 636 C CA . ARG A 1 82 ? -7.936 -3.221 33.074 1.00 53.84 82 ARG A CA 1
ATOM 637 C C . ARG A 1 82 ? -9.103 -2.245 33.279 1.00 53.84 82 ARG A C 1
ATOM 639 O O . ARG A 1 82 ? -10.262 -2.651 33.290 1.00 53.84 82 ARG A O 1
ATOM 646 N N . LEU A 1 83 ? -8.793 -0.979 33.566 1.00 55.09 83 LEU A N 1
ATOM 647 C CA . LEU A 1 83 ? -9.802 0.039 33.856 1.00 55.09 83 LEU A CA 1
ATOM 648 C C . LEU A 1 83 ? -10.489 0.478 32.562 1.00 55.09 83 LEU A C 1
ATOM 650 O O . LEU A 1 83 ? -9.856 0.626 31.521 1.00 55.09 83 LEU A O 1
ATOM 654 N N . TYR A 1 84 ? -11.798 0.723 32.642 1.00 51.69 84 TYR A N 1
ATOM 655 C CA . TYR A 1 84 ? -12.613 1.157 31.504 1.00 51.69 84 TYR A CA 1
ATOM 656 C C . TYR A 1 84 ? -12.084 2.453 30.856 1.00 51.69 84 TYR A C 1
ATOM 658 O O . TYR A 1 84 ? -12.184 2.631 29.645 1.00 51.69 84 TYR A O 1
ATOM 666 N N . SER A 1 85 ? -11.449 3.325 31.645 1.00 55.06 85 SER A N 1
ATOM 667 C CA . SER A 1 85 ? -10.830 4.569 31.173 1.00 55.06 85 SER A CA 1
ATOM 668 C C . SER A 1 85 ? -9.619 4.348 30.254 1.00 55.06 85 SER A C 1
ATOM 670 O O . SER A 1 85 ? -9.360 5.183 29.391 1.00 55.06 85 SER A O 1
ATOM 672 N N . ASP A 1 86 ? -8.928 3.205 30.355 1.00 53.34 86 ASP A N 1
ATOM 673 C CA . ASP A 1 86 ? -7.782 2.879 29.493 1.00 53.34 86 ASP A CA 1
ATOM 674 C C . ASP A 1 86 ? -8.205 2.379 28.098 1.00 53.34 86 ASP A C 1
ATOM 676 O O . ASP A 1 86 ? -7.396 2.376 27.165 1.00 53.34 86 ASP A O 1
ATOM 680 N N . LEU A 1 87 ? -9.485 2.022 27.905 1.00 55.22 87 LEU A N 1
ATOM 681 C CA . LEU A 1 87 ? -10.017 1.571 26.611 1.00 55.22 87 LEU A CA 1
ATOM 682 C C . LEU A 1 87 ? -10.150 2.705 25.583 1.00 55.22 87 LEU A C 1
ATOM 684 O O . LEU A 1 87 ? -10.288 2.428 24.394 1.00 55.22 87 LEU A O 1
ATOM 688 N N . GLN A 1 88 ? -10.067 3.978 25.978 1.00 53.16 88 GLN A N 1
ATOM 689 C CA . GLN A 1 88 ? -10.067 5.092 25.015 1.00 53.16 88 GLN A CA 1
ATOM 690 C C . GLN A 1 88 ? -8.744 5.225 24.238 1.00 53.16 88 GLN A C 1
ATOM 692 O O . GLN A 1 88 ? -8.586 6.113 23.392 1.00 53.16 88 GLN A O 1
ATOM 697 N N . THR A 1 89 ? -7.776 4.342 24.504 1.00 55.38 89 THR A N 1
ATOM 698 C CA . THR A 1 89 ? -6.517 4.291 23.770 1.00 55.38 89 THR A CA 1
ATOM 699 C C . THR A 1 89 ? -6.522 3.225 22.689 1.00 55.38 89 THR A C 1
ATOM 701 O O . THR A 1 89 ? -6.769 2.079 23.035 1.00 55.38 89 THR A O 1
ATOM 704 N N . PRO A 1 90 ? -6.226 3.555 21.408 1.00 53.50 90 PRO A N 1
ATOM 705 C CA . PRO A 1 90 ? -5.973 2.546 20.389 1.00 53.50 90 PRO A CA 1
ATOM 706 C C . PRO A 1 90 ? -4.850 1.652 20.906 1.00 53.50 90 PRO A C 1
ATOM 708 O O . PRO A 1 90 ? -3.728 2.094 21.160 1.00 53.50 90 PRO A O 1
ATOM 711 N N . GLY A 1 91 ? -5.205 0.418 21.222 1.00 56.28 91 GLY A N 1
ATOM 712 C CA . GLY A 1 91 ? -4.363 -0.518 21.938 1.00 56.28 91 GLY A CA 1
ATOM 713 C C . GLY A 1 91 ? -4.835 -1.929 21.641 1.00 56.28 91 GLY A C 1
ATOM 714 O O . GLY A 1 91 ? -5.974 -2.145 21.234 1.00 56.28 91 GLY A O 1
ATOM 715 N N . ARG A 1 92 ? -3.948 -2.907 21.826 1.00 59.44 92 ARG A N 1
ATOM 716 C CA . ARG A 1 92 ? -4.257 -4.318 21.574 1.00 59.44 92 ARG A CA 1
ATOM 717 C C . ARG A 1 92 ? -5.128 -4.872 22.700 1.00 59.44 92 ARG A C 1
ATOM 719 O O . ARG A 1 92 ? -4.618 -5.478 23.637 1.00 59.44 92 ARG A O 1
ATOM 726 N N . TYR A 1 93 ? -6.434 -4.649 22.618 1.00 61.47 93 TYR A N 1
ATOM 727 C CA . TYR A 1 93 ? -7.415 -5.302 23.478 1.00 61.47 93 TYR A CA 1
ATOM 728 C C . TYR A 1 93 ? -8.564 -5.875 22.645 1.00 61.47 93 TYR A C 1
ATOM 730 O O . TYR A 1 93 ? -9.016 -5.276 21.673 1.00 61.47 93 TYR A O 1
ATOM 738 N N . GLY A 1 94 ? -9.055 -7.048 23.044 1.00 63.44 94 GLY A N 1
ATOM 739 C CA . GLY A 1 94 ? -10.316 -7.589 22.544 1.00 63.44 94 GLY A CA 1
ATOM 740 C C . GLY A 1 94 ? -11.476 -7.011 23.350 1.00 63.44 94 GLY A C 1
ATOM 741 O O . GLY A 1 94 ? -11.468 -7.093 24.580 1.00 63.44 94 GLY A O 1
ATOM 742 N N . ARG A 1 95 ? -12.471 -6.424 22.676 1.00 69.12 95 ARG A N 1
ATOM 743 C CA . ARG A 1 95 ? -13.720 -5.974 23.306 1.00 69.12 95 ARG A CA 1
ATOM 744 C C . ARG A 1 95 ? -14.849 -6.925 22.931 1.00 69.12 95 ARG A C 1
ATOM 746 O O . ARG A 1 95 ? -15.162 -7.068 21.755 1.00 69.12 95 ARG A O 1
ATOM 753 N N . VAL A 1 96 ? -15.479 -7.527 23.936 1.00 73.12 96 VAL A N 1
ATOM 754 C CA . VAL A 1 96 ? -16.668 -8.369 23.765 1.00 73.12 96 VAL A CA 1
ATOM 755 C C . VAL A 1 96 ? -17.886 -7.572 24.223 1.00 73.12 96 VAL A C 1
ATOM 757 O O . VAL A 1 96 ? -17.895 -7.046 25.333 1.00 73.12 96 VAL A O 1
ATOM 760 N N . ILE A 1 97 ? -18.898 -7.456 23.362 1.00 79.94 97 ILE A N 1
ATOM 761 C CA . ILE A 1 97 ? -20.188 -6.846 23.705 1.00 79.94 97 ILE A CA 1
ATOM 762 C C . ILE A 1 97 ? -21.176 -7.987 23.945 1.00 79.94 97 ILE A C 1
ATOM 764 O O . ILE A 1 97 ? -21.480 -8.744 23.026 1.00 79.94 97 ILE A O 1
ATOM 768 N N . ILE A 1 98 ? -21.660 -8.118 25.179 1.00 81.50 98 ILE A N 1
ATOM 769 C CA . ILE A 1 98 ? -22.630 -9.145 25.578 1.00 81.50 98 ILE A CA 1
ATOM 770 C C . ILE A 1 98 ? -24.012 -8.491 25.619 1.00 81.50 98 ILE A C 1
ATOM 772 O O . ILE A 1 98 ? -24.182 -7.433 26.222 1.00 81.50 98 ILE A O 1
ATOM 776 N N . THR A 1 99 ? -24.991 -9.099 24.952 1.00 83.44 99 THR A N 1
ATOM 777 C CA . THR A 1 99 ? -26.366 -8.583 24.865 1.00 83.44 99 THR A CA 1
ATOM 778 C C . THR A 1 99 ? -27.374 -9.687 25.175 1.00 83.44 99 THR A C 1
ATOM 780 O O . THR A 1 99 ? -27.108 -10.862 24.917 1.00 83.44 99 THR A O 1
ATOM 783 N N . SER A 1 100 ? -28.543 -9.334 25.724 1.00 82.38 100 SER A N 1
ATOM 784 C CA . SER A 1 100 ? -29.659 -10.277 25.841 1.00 82.38 100 SER A CA 1
ATOM 785 C C . SER A 1 100 ? -30.442 -10.365 24.542 1.00 82.38 100 SER A C 1
ATOM 787 O O . SER A 1 100 ? -30.808 -9.360 23.936 1.00 82.38 100 SER A O 1
ATOM 789 N N . PHE A 1 101 ? -30.845 -11.584 24.197 1.00 76.06 101 PHE A N 1
ATOM 790 C CA . PHE A 1 101 ? -31.714 -11.856 23.051 1.00 76.06 101 PHE A CA 1
ATOM 791 C C . PHE A 1 101 ? -33.109 -11.208 23.137 1.00 76.06 101 PHE A C 1
ATOM 793 O O . PHE A 1 101 ? -33.792 -11.095 22.124 1.00 76.06 101 PHE A O 1
ATOM 800 N N . ARG A 1 102 ? -33.570 -10.806 24.330 1.00 78.81 102 ARG A N 1
ATOM 801 C CA . ARG A 1 102 ? -34.941 -10.304 24.555 1.00 78.81 102 ARG A CA 1
ATOM 802 C C . ARG A 1 102 ? -35.022 -9.010 25.369 1.00 78.81 102 ARG A C 1
ATOM 804 O O . ARG A 1 102 ? -36.011 -8.803 26.062 1.00 78.81 102 ARG A O 1
ATOM 811 N N . LYS A 1 103 ? -33.992 -8.153 25.333 1.00 73.31 103 LYS A N 1
ATOM 812 C CA . LYS A 1 103 ? -33.903 -6.963 26.215 1.00 73.31 103 LYS A CA 1
ATOM 813 C C . LYS A 1 103 ? -34.048 -7.310 27.711 1.00 73.31 103 LYS A C 1
ATOM 815 O O . LYS A 1 103 ? -34.497 -6.492 28.506 1.00 73.31 103 LYS A O 1
ATOM 820 N N . ALA A 1 104 ? -33.686 -8.535 28.089 1.00 77.50 104 ALA A N 1
ATOM 821 C CA . ALA A 1 104 ? -33.626 -8.959 29.479 1.00 77.50 104 ALA A CA 1
ATOM 822 C C . ALA A 1 104 ? -32.540 -8.171 30.226 1.00 77.50 104 ALA A C 1
ATOM 824 O O . ALA A 1 104 ? -31.537 -7.767 29.624 1.00 77.50 104 ALA A O 1
ATOM 825 N N . ASN A 1 105 ? -32.750 -7.971 31.527 1.00 81.06 105 ASN A N 1
ATOM 826 C CA . ASN A 1 105 ? -31.827 -7.241 32.385 1.00 81.06 105 ASN A CA 1
ATOM 827 C C . ASN A 1 105 ? -30.476 -7.972 32.470 1.00 81.06 105 ASN A C 1
ATOM 829 O O . ASN A 1 105 ? -30.407 -9.108 32.929 1.00 81.06 105 ASN A O 1
ATOM 833 N N . MET A 1 106 ? -29.403 -7.306 32.042 1.00 84.00 106 MET A N 1
ATOM 834 C CA . MET A 1 106 ? -28.039 -7.847 32.099 1.00 84.00 106 MET A CA 1
ATOM 835 C C . MET A 1 106 ? -27.434 -7.823 33.507 1.00 84.00 106 MET A C 1
ATOM 837 O O . MET A 1 106 ? -26.422 -8.476 33.733 1.00 84.00 106 MET A O 1
ATOM 841 N N . LEU A 1 107 ? -28.047 -7.087 34.440 1.00 82.81 107 LEU A N 1
ATOM 842 C CA . LEU A 1 107 ? -27.636 -7.021 35.847 1.00 82.81 107 LEU A CA 1
ATOM 843 C C . LEU A 1 107 ? -28.280 -8.114 36.707 1.00 82.81 107 LEU A C 1
ATOM 845 O O . LEU A 1 107 ? -28.068 -8.143 37.914 1.00 82.81 107 LEU A O 1
ATOM 849 N N . ASP A 1 108 ? -29.097 -8.979 36.105 1.00 87.44 108 ASP A N 1
ATOM 850 C CA . ASP A 1 108 ? -29.640 -10.140 36.796 1.00 87.44 108 ASP A CA 1
ATOM 851 C C . ASP A 1 108 ? -28.531 -11.152 37.115 1.00 87.44 108 ASP A C 1
ATOM 853 O O . ASP A 1 108 ? -27.601 -11.339 36.323 1.00 87.44 108 ASP A O 1
ATOM 857 N N . GLN A 1 109 ? -28.656 -11.831 38.255 1.00 84.44 109 GLN A N 1
ATOM 858 C CA . GLN A 1 109 ? -27.583 -12.636 38.839 1.00 84.44 109 GLN A CA 1
ATOM 859 C C . GLN A 1 109 ? -27.107 -13.753 37.903 1.00 84.44 109 GLN A C 1
ATOM 861 O O . GLN A 1 109 ? -25.911 -13.999 37.750 1.00 84.44 109 GLN A O 1
ATOM 866 N N . HIS A 1 110 ? -28.044 -14.367 37.180 1.00 84.38 110 HIS A N 1
ATOM 867 C CA . HIS A 1 110 ? -27.728 -15.388 36.189 1.00 84.38 110 HIS A CA 1
ATOM 868 C C . HIS A 1 110 ? -26.820 -14.853 35.064 1.00 84.38 110 HIS A C 1
ATOM 870 O O . HIS A 1 110 ? -25.896 -15.533 34.619 1.00 84.38 110 HIS A O 1
ATOM 876 N N . HIS A 1 111 ? -27.054 -13.625 34.594 1.00 84.19 111 HIS A N 1
ATOM 877 C CA . HIS A 1 111 ? -26.262 -13.027 33.518 1.00 84.19 111 HIS A CA 1
ATOM 878 C C . HIS A 1 111 ? -24.905 -12.528 34.022 1.00 84.19 111 HIS A C 1
ATOM 880 O O . HIS A 1 111 ? -23.902 -12.696 33.323 1.00 84.19 111 HIS A O 1
ATOM 886 N N . THR A 1 112 ? -24.840 -11.975 35.235 1.00 84.94 112 THR A N 1
ATOM 887 C CA . THR A 1 112 ? -23.573 -11.537 35.838 1.00 84.94 112 THR A CA 1
ATOM 888 C C . THR A 1 112 ? -22.631 -12.708 36.094 1.00 84.94 112 THR A C 1
ATOM 890 O O . THR A 1 112 ? -21.442 -12.599 35.793 1.00 84.94 112 THR A O 1
ATOM 893 N N . ASP A 1 113 ? -23.151 -13.851 36.542 1.00 84.75 113 ASP A N 1
ATOM 894 C CA . ASP A 1 113 ? -22.344 -15.054 36.775 1.00 84.75 113 ASP A CA 1
ATOM 895 C C . ASP A 1 113 ? -21.749 -15.600 35.468 1.00 84.75 113 ASP A C 1
ATOM 897 O O . ASP A 1 113 ? -20.587 -16.012 35.421 1.00 84.75 113 ASP A O 1
ATOM 901 N N . LEU A 1 114 ? -22.505 -15.529 34.366 1.00 82.94 114 LEU A N 1
ATOM 902 C CA . LEU A 1 114 ? -22.004 -15.881 33.036 1.00 82.94 114 LEU A CA 1
ATOM 903 C C . LEU A 1 114 ? -20.893 -14.930 32.569 1.00 82.94 114 LEU A C 1
ATOM 905 O O . LEU A 1 114 ? -19.877 -15.393 32.047 1.00 82.94 114 LEU A O 1
ATOM 909 N N . ILE A 1 115 ? -21.046 -13.619 32.787 1.00 84.75 115 ILE A N 1
ATOM 910 C CA . ILE A 1 115 ? -20.018 -12.618 32.450 1.00 84.75 115 ILE A CA 1
ATOM 911 C C . ILE A 1 115 ? -18.737 -12.867 33.260 1.00 84.75 115 ILE A C 1
ATOM 913 O O . ILE A 1 115 ? -17.631 -12.833 32.706 1.00 84.75 115 ILE A O 1
ATOM 917 N N . LEU A 1 116 ? -18.871 -13.163 34.556 1.00 84.50 116 LEU A N 1
ATOM 918 C CA . LEU A 1 116 ? -17.742 -13.485 35.428 1.00 84.50 116 LEU A CA 1
ATOM 919 C C . LEU A 1 116 ? -17.038 -14.768 34.982 1.00 84.50 116 LEU A C 1
ATOM 921 O O . LEU A 1 116 ? -15.811 -14.788 34.901 1.00 84.50 116 LEU A O 1
ATOM 925 N N . LYS A 1 117 ? -17.790 -15.806 34.600 1.00 83.75 117 LYS A N 1
ATOM 926 C CA . LYS A 1 117 ? -17.227 -17.066 34.094 1.00 83.75 117 LYS A CA 1
ATOM 927 C C . LYS A 1 117 ? -16.429 -16.882 32.798 1.00 83.75 117 LYS A C 1
ATOM 929 O O . LYS A 1 117 ? -15.358 -17.470 32.663 1.00 83.75 117 LYS A O 1
ATOM 934 N N . VAL A 1 118 ? -16.924 -16.062 31.869 1.00 81.25 118 VAL A N 1
ATOM 935 C CA . VAL A 1 118 ? -16.223 -15.735 30.611 1.00 81.25 118 VAL A CA 1
ATOM 936 C C . VAL A 1 118 ? -14.962 -14.908 30.874 1.00 81.25 118 VAL A C 1
ATOM 938 O O . VAL A 1 118 ? -13.950 -15.095 30.208 1.00 81.25 118 VAL A O 1
ATOM 941 N N . THR A 1 119 ? -14.996 -14.018 31.866 1.00 76.88 119 THR A N 1
ATOM 942 C CA . THR A 1 119 ? -13.835 -13.190 32.227 1.00 76.88 119 THR A CA 1
ATOM 943 C C . THR A 1 119 ? -12.766 -13.992 32.980 1.00 76.88 119 THR A C 1
ATOM 945 O O . THR A 1 119 ? -11.577 -13.753 32.783 1.00 76.88 119 THR A O 1
ATOM 948 N N . ALA A 1 120 ? -13.178 -14.949 33.818 1.00 77.12 120 ALA A N 1
ATOM 949 C CA . ALA A 1 120 ? -12.290 -15.794 34.618 1.00 77.12 120 ALA A CA 1
ATOM 950 C C . ALA A 1 120 ? -11.566 -16.881 33.804 1.00 77.12 120 ALA A C 1
ATOM 952 O O . ALA A 1 120 ? -10.491 -17.311 34.210 1.00 77.12 120 ALA A O 1
ATOM 953 N N . ASN A 1 121 ? -12.116 -17.296 32.656 1.00 71.06 121 ASN A N 1
ATOM 954 C CA . ASN A 1 121 ? -11.466 -18.206 31.708 1.00 71.06 121 ASN A CA 1
ATOM 955 C C . ASN A 1 121 ? -11.303 -17.523 30.344 1.00 71.06 121 ASN A C 1
ATOM 957 O O . ASN A 1 121 ? -12.111 -17.764 29.439 1.00 71.06 121 ASN A O 1
ATOM 961 N N . PRO A 1 122 ? -10.280 -16.666 30.170 1.00 62.62 122 PRO A N 1
ATOM 962 C CA . PRO A 1 122 ? -9.949 -16.141 28.858 1.00 62.62 122 PRO A CA 1
ATOM 963 C C . PRO A 1 122 ? -9.622 -17.321 27.942 1.00 62.62 122 PRO A C 1
ATOM 965 O O . PRO A 1 122 ? -8.715 -18.098 28.222 1.00 62.62 122 PRO A O 1
ATOM 968 N N . VAL A 1 123 ? -10.372 -17.475 26.854 1.00 59.50 123 VAL A N 1
ATOM 969 C CA . VAL A 1 123 ? -9.964 -18.362 25.765 1.00 59.50 123 VAL A CA 1
ATOM 970 C C . VAL A 1 123 ? -8.688 -17.760 25.186 1.00 59.50 123 VAL A C 1
ATOM 972 O O . VAL A 1 123 ? -8.739 -16.687 24.580 1.00 59.50 123 VAL A O 1
ATOM 975 N N . ASP A 1 124 ? -7.549 -18.414 25.411 1.00 51.94 124 ASP A N 1
ATOM 976 C CA . ASP A 1 124 ? -6.307 -18.074 24.727 1.00 51.94 124 ASP A CA 1
ATOM 977 C C . ASP A 1 124 ? -6.570 -18.145 23.221 1.00 51.94 124 ASP A C 1
ATOM 979 O O . ASP A 1 124 ? -6.943 -19.184 22.672 1.00 51.94 124 ASP A O 1
ATOM 983 N N . GLY A 1 125 ? -6.464 -16.995 22.555 1.00 46.50 125 GLY A N 1
ATOM 984 C CA . GLY A 1 125 ? -6.683 -16.902 21.118 1.00 46.50 125 GLY A CA 1
ATOM 985 C C . GLY A 1 125 ? -5.715 -17.811 20.344 1.00 46.50 125 GLY A C 1
ATOM 986 O O . GLY A 1 125 ? -4.619 -18.117 20.827 1.00 46.50 125 GLY A O 1
ATOM 987 N N . PRO A 1 126 ? -6.071 -18.229 19.119 1.00 40.66 126 PRO A N 1
ATOM 988 C CA . PRO A 1 126 ? -5.215 -19.068 18.293 1.00 40.66 126 PRO A CA 1
ATOM 989 C C . PRO A 1 126 ? -4.027 -18.234 17.789 1.00 40.66 126 PRO A C 1
ATOM 991 O O . PRO A 1 126 ? -4.108 -17.577 16.758 1.00 40.66 126 PRO A O 1
ATOM 994 N N . GLY A 1 127 ? -2.931 -18.204 18.546 1.00 42.88 127 GLY A N 1
ATOM 995 C CA . GLY A 1 127 ? -1.723 -17.470 18.145 1.00 42.88 127 GLY A CA 1
ATOM 996 C C . GLY A 1 127 ? -0.496 -17.615 19.049 1.00 42.88 127 GLY A C 1
ATOM 997 O O . GLY A 1 127 ? 0.548 -17.062 18.726 1.00 42.88 127 GLY A O 1
ATOM 998 N N . GLY A 1 128 ? -0.584 -18.347 20.165 1.00 39.50 128 GLY A N 1
ATOM 999 C CA . GLY A 1 128 ? 0.485 -18.432 21.172 1.00 39.50 128 GLY A CA 1
ATOM 1000 C C . GLY A 1 128 ? 1.410 -19.653 21.099 1.00 39.50 128 GLY A C 1
ATOM 1001 O O . GLY A 1 128 ? 2.148 -19.888 22.047 1.00 39.50 128 GLY A O 1
ATOM 1002 N N . GLN A 1 129 ? 1.381 -20.452 20.027 1.00 35.56 129 GLN A N 1
ATOM 1003 C CA . GLN A 1 129 ? 2.228 -21.648 19.891 1.00 35.56 129 GLN A CA 1
ATOM 1004 C C . GLN A 1 129 ? 3.138 -21.561 18.660 1.00 35.56 129 GLN A C 1
ATOM 1006 O O . GLN A 1 129 ? 2.935 -22.290 17.696 1.00 35.56 129 GLN A O 1
ATOM 1011 N N . ASN A 1 130 ? 4.127 -20.662 18.665 1.00 39.25 130 ASN A N 1
ATOM 1012 C CA . ASN A 1 130 ? 5.394 -20.895 17.956 1.00 39.25 130 ASN A CA 1
ATOM 1013 C C . ASN A 1 130 ? 6.427 -19.807 18.277 1.00 39.25 130 ASN A C 1
ATOM 1015 O O . ASN A 1 130 ? 6.484 -18.802 17.583 1.00 39.25 130 ASN A O 1
ATOM 1019 N N . THR A 1 131 ? 7.236 -20.022 19.318 1.00 38.97 131 THR A N 1
ATOM 1020 C CA . THR A 1 131 ? 8.649 -19.592 19.406 1.00 38.97 131 THR A CA 1
ATOM 1021 C C . THR A 1 131 ? 9.248 -20.089 20.724 1.00 38.97 131 THR A C 1
ATOM 1023 O O . THR A 1 131 ? 9.462 -19.347 21.677 1.00 38.97 131 THR A O 1
ATOM 1026 N N . ALA A 1 132 ? 9.523 -21.390 20.774 1.00 37.16 132 ALA A N 1
ATOM 1027 C CA . ALA A 1 132 ? 10.477 -21.966 21.712 1.00 37.16 132 ALA A CA 1
ATOM 1028 C C . ALA A 1 132 ? 11.259 -23.063 20.983 1.00 37.16 132 ALA A C 1
ATOM 1030 O O . ALA A 1 132 ? 10.913 -24.243 21.048 1.00 37.16 132 ALA A O 1
ATOM 1031 N N . LYS A 1 133 ? 12.286 -22.648 20.240 1.00 33.72 133 LYS A N 1
ATOM 1032 C CA . LYS A 1 133 ? 13.502 -23.430 20.041 1.00 33.72 133 LYS A CA 1
ATOM 1033 C C . LYS A 1 133 ? 14.654 -22.522 19.647 1.00 33.72 133 LYS A C 1
ATOM 1035 O O . LYS A 1 133 ? 14.407 -21.616 18.823 1.00 33.72 133 LYS A O 1
#

Radius of gyration: 31.56 Å; chains: 1; bounding box: 57×51×78 Å

Secondary structure (DSSP, 8-state):
-HHHHHHHHHHHHHHHHHHHHHHSHHHHHHHHHHHHHHHHHHGGG------HHHHHS-TT-HHHHHHHHHHHHS---TTT---GGGGGS--S--------TTS--TTSHHHHHHHHHHHHS----TT------